Protein AF-A0A814LHW3-F1 (afdb_monomer_lite)

Secondary structure (DSSP, 8-state):
--SSHHHHHHHHHHHTTTTTTHHHHTTTTTTSS-TTTTTTTTS-TTSTTHHHHHHHHHHHHHTT--GGGGG--HHHHHHHHHHHHHHHHHHHHHHHTT-TTHHHHHHHHHHHHHHHHHHHHHHHHHHHHHHHHHH----S-HHHHHT-TTS----

pLDDT: mean 71.05, std 23.04, range [29.27, 96.81]

Sequence (155 aa):
MRSYCLIIVFLTVLYNSCATGAASISENIHRQKRDNFGCDAVVTSCGSRGACCDVHDQCYKEHGCTWTSWFITDSTVANIDQSILTLEASKLLVEKLDLAGAAVIADSLQQAKKIRDQMVACRQCNNDVMSCVVNLNPGPSTCCTAKTCGQPRTN

Foldseek 3Di:
DPPPPVVVVVVVVVVVVPPVPPPPVVPPQQPDLCLQQLNVVQHPLQFLLVQLSVQLSVLCVVLVHGSVLLPQDPVNLVVLVVVLVVLVVVLVVCVVVVHDCNVVSVVVSVVSVSVSVSSVSNVVSNVSSVCCSVPHRNGHHPCVVVVQPSPRPDD

Organism: Adineta ricciae (NCBI:txid249248)

Radius of gyration: 20.51 Å; chains: 1; bounding box: 51×21×59 Å

Structure (mmCIF, N/CA/C/O backbone):
data_AF-A0A814LHW3-F1
#
_entry.id   AF-A0A814LHW3-F1
#
loop_
_atom_site.group_PDB
_atom_site.id
_atom_site.type_symbol
_atom_site.label_atom_id
_atom_site.label_alt_id
_atom_site.label_comp_id
_atom_site.label_asym_id
_atom_site.label_entity_id
_atom_site.label_seq_id
_atom_site.pdbx_PDB_ins_code
_atom_site.Cartn_x
_atom_site.Cartn_y
_atom_site.Cartn_z
_atom_site.occupancy
_atom_site.B_iso_or_equiv
_atom_site.auth_seq_id
_atom_site.auth_comp_id
_atom_site.auth_asym_id
_atom_site.auth_atom_id
_atom_site.pdbx_PDB_model_num
ATOM 1 N N . MET A 1 1 ? -28.935 6.810 33.287 1.00 39.69 1 MET A N 1
ATOM 2 C CA . MET A 1 1 ? -28.880 6.466 31.845 1.00 39.69 1 MET A CA 1
ATOM 3 C C . MET A 1 1 ? -28.611 7.707 30.972 1.00 39.69 1 MET A C 1
ATOM 5 O O . MET A 1 1 ? -29.427 8.042 30.127 1.00 39.69 1 MET A O 1
ATOM 9 N N . ARG A 1 2 ? -27.496 8.434 31.171 1.00 32.41 2 ARG A N 1
ATOM 10 C CA . ARG A 1 2 ? -27.149 9.629 30.356 1.00 32.41 2 ARG A CA 1
ATOM 11 C C . ARG A 1 2 ? -25.694 9.666 29.851 1.00 32.41 2 ARG A C 1
ATOM 13 O O . ARG A 1 2 ? -25.359 10.558 29.087 1.00 32.41 2 ARG A O 1
ATOM 20 N N . SER A 1 3 ? -24.864 8.671 30.182 1.00 33.81 3 SER A N 1
ATOM 21 C CA . SER A 1 3 ? -23.447 8.628 29.763 1.00 33.81 3 SER A CA 1
ATOM 22 C C . SER A 1 3 ? -23.178 7.858 28.462 1.00 33.81 3 SER A C 1
ATOM 24 O O . SER A 1 3 ? -22.069 7.915 27.948 1.00 33.81 3 SER A O 1
ATOM 26 N N . TYR A 1 4 ? -24.175 7.174 27.889 1.00 33.66 4 TYR A N 1
ATOM 27 C CA . TYR A 1 4 ? -23.994 6.352 26.680 1.00 33.66 4 TYR A CA 1
ATOM 28 C C . TYR A 1 4 ? -24.004 7.152 25.365 1.00 33.66 4 TYR A C 1
ATOM 30 O O . TYR A 1 4 ? -23.637 6.620 24.324 1.00 33.66 4 TYR A O 1
ATOM 38 N N . CYS A 1 5 ? -24.385 8.435 25.394 1.00 29.27 5 CYS A N 1
ATOM 39 C CA . CYS A 1 5 ? -24.510 9.247 24.178 1.00 29.27 5 CYS A CA 1
ATOM 40 C C . CYS A 1 5 ? -23.157 9.793 23.674 1.00 29.27 5 CYS A C 1
ATOM 42 O O . CYS A 1 5 ? -22.971 9.980 22.478 1.00 29.27 5 CYS A O 1
ATOM 44 N N . LEU A 1 6 ? -22.177 9.997 24.564 1.00 30.80 6 LEU A N 1
ATOM 45 C CA . LEU A 1 6 ? -20.873 10.579 24.206 1.00 30.80 6 LEU A CA 1
ATOM 46 C C . LEU A 1 6 ? -19.918 9.587 23.519 1.00 30.80 6 LEU A C 1
ATOM 48 O O . LEU A 1 6 ? -19.090 10.003 22.713 1.00 30.80 6 LEU A O 1
ATOM 52 N N . ILE A 1 7 ? -20.055 8.283 23.776 1.00 40.00 7 ILE A N 1
ATOM 53 C CA . ILE A 1 7 ? -19.193 7.247 23.175 1.00 40.00 7 ILE A CA 1
ATOM 54 C C . ILE A 1 7 ? -19.593 6.968 21.716 1.00 40.00 7 ILE A C 1
ATOM 56 O O . ILE A 1 7 ? -18.733 6.724 20.870 1.00 40.00 7 ILE A O 1
ATOM 60 N N . ILE A 1 8 ? -20.885 7.085 21.387 1.00 39.81 8 ILE A N 1
ATOM 61 C CA . ILE A 1 8 ? -21.388 6.878 20.020 1.00 39.81 8 ILE A CA 1
ATOM 62 C C . ILE A 1 8 ? -20.861 7.965 19.071 1.00 39.81 8 ILE A C 1
ATOM 64 O O . ILE A 1 8 ? -20.494 7.653 17.942 1.00 39.81 8 ILE A O 1
ATOM 68 N N . VAL A 1 9 ? -20.723 9.212 19.542 1.00 39.44 9 VAL A N 1
ATOM 69 C CA . VAL A 1 9 ? -20.248 10.335 18.713 1.00 39.44 9 VAL A CA 1
ATOM 70 C C . VAL A 1 9 ? -18.791 10.140 18.263 1.00 39.44 9 VAL A C 1
ATOM 72 O O . VAL A 1 9 ? -18.481 10.392 17.099 1.00 39.44 9 VAL A O 1
ATOM 75 N N . PHE A 1 10 ? -17.911 9.603 19.119 1.00 40.00 10 PHE A N 1
ATOM 76 C CA . PHE A 1 10 ? -16.516 9.312 18.748 1.00 40.00 10 PHE A CA 1
ATOM 77 C C . PHE A 1 10 ? -16.391 8.133 17.765 1.00 40.00 10 PHE A C 1
ATOM 79 O O . PHE A 1 10 ? -15.564 8.175 16.854 1.00 40.00 10 PHE A O 1
ATOM 86 N N . LEU A 1 11 ? -17.249 7.112 17.888 1.00 41.25 11 LEU A N 1
ATOM 87 C CA . LEU A 1 11 ? -17.280 5.975 16.959 1.00 41.25 11 LEU A CA 1
ATOM 88 C C . LEU A 1 11 ? -17.837 6.362 15.579 1.00 41.25 11 LEU A C 1
ATOM 90 O O . LEU A 1 11 ? -17.324 5.891 14.565 1.00 41.25 11 LEU A O 1
ATOM 94 N N . THR A 1 12 ? -18.817 7.270 15.503 1.00 41.09 12 THR A N 1
ATOM 95 C CA . THR A 1 12 ? -19.376 7.725 14.215 1.00 41.09 12 THR A CA 1
ATOM 96 C C . THR A 1 12 ? -18.434 8.610 13.394 1.00 41.09 12 THR A C 1
ATOM 98 O O . THR A 1 12 ? -18.509 8.584 12.166 1.00 41.09 12 THR A O 1
ATOM 101 N N . VAL A 1 13 ? -17.516 9.352 14.029 1.00 39.50 13 VAL A N 1
ATOM 102 C CA . VAL A 1 13 ? -16.506 10.155 13.306 1.00 39.50 13 VAL A CA 1
ATOM 103 C C . VAL A 1 13 ? -15.440 9.255 12.657 1.00 39.50 13 VAL A C 1
ATOM 105 O O . VAL A 1 13 ? -14.979 9.544 11.552 1.00 39.50 13 VAL A O 1
ATOM 108 N N . LEU A 1 14 ? -15.110 8.115 13.277 1.00 38.81 14 LEU A N 1
ATOM 109 C CA . LEU A 1 14 ? -14.176 7.131 12.712 1.00 38.81 14 LEU A CA 1
ATOM 110 C C . LEU A 1 14 ? -14.834 6.220 11.656 1.00 38.81 14 LEU A C 1
ATOM 112 O O . LEU A 1 14 ? -14.204 5.910 10.645 1.00 38.81 14 LEU A O 1
ATOM 116 N N . TYR A 1 15 ? -16.110 5.846 11.824 1.00 36.41 15 TYR A N 1
ATOM 117 C CA . TYR A 1 15 ? -16.822 4.982 10.866 1.00 36.41 15 TYR A CA 1
ATOM 118 C C . TYR A 1 15 ? -17.114 5.663 9.519 1.00 36.41 15 TYR A C 1
ATOM 120 O O . TYR A 1 15 ? -16.988 5.029 8.468 1.00 36.41 15 TYR A O 1
ATOM 128 N N . ASN A 1 16 ? -17.444 6.960 9.519 1.00 31.55 16 ASN A N 1
ATOM 129 C CA . ASN A 1 16 ? -17.750 7.690 8.280 1.00 31.55 16 ASN A CA 1
ATOM 130 C C . ASN A 1 16 ? -16.531 7.949 7.381 1.00 31.55 16 ASN A C 1
ATOM 132 O O . ASN A 1 16 ? -16.702 8.310 6.220 1.00 31.55 16 ASN A O 1
ATOM 136 N N . SER A 1 17 ? -15.314 7.731 7.885 1.00 39.06 17 SER A N 1
ATOM 137 C CA . SER A 1 17 ? -14.082 7.923 7.110 1.00 39.06 17 SER A CA 1
ATOM 138 C C . SER A 1 17 ? -13.554 6.626 6.475 1.00 39.06 17 SER A C 1
ATOM 140 O O . SER A 1 17 ? -12.660 6.686 5.637 1.00 39.06 17 SER A O 1
ATOM 142 N N . CYS A 1 18 ? -14.086 5.453 6.852 1.00 36.00 18 CYS A N 1
ATOM 143 C CA . CYS A 1 18 ? -13.550 4.149 6.432 1.00 36.00 18 CYS A CA 1
ATOM 144 C C . CYS A 1 18 ? -14.462 3.400 5.436 1.00 36.00 18 CYS A C 1
ATOM 146 O O . CYS A 1 18 ? -13.971 2.746 4.517 1.00 36.00 18 CYS A O 1
ATOM 148 N N . ALA A 1 19 ? -15.791 3.524 5.554 1.00 30.78 19 ALA A N 1
ATOM 149 C CA . ALA A 1 19 ? -16.730 2.710 4.768 1.00 30.78 19 ALA A CA 1
ATOM 150 C C . ALA A 1 19 ? -16.972 3.211 3.329 1.00 30.78 19 ALA A C 1
ATOM 152 O O . ALA A 1 19 ? -17.218 2.415 2.425 1.00 30.78 19 ALA A O 1
ATOM 153 N N . THR A 1 20 ? -16.870 4.516 3.079 1.00 30.05 20 THR A N 1
ATOM 154 C CA . THR A 1 20 ? -17.129 5.121 1.757 1.00 30.05 20 THR A CA 1
ATOM 155 C C . THR A 1 20 ? -15.894 5.212 0.859 1.00 30.05 20 THR A C 1
ATOM 157 O O . THR A 1 20 ? -16.029 5.556 -0.313 1.00 30.05 20 THR A O 1
ATOM 160 N N . GLY A 1 21 ? -14.705 4.866 1.367 1.00 32.00 21 GLY A N 1
ATOM 161 C CA . GLY A 1 21 ? -13.462 4.855 0.590 1.00 32.00 21 GLY A CA 1
ATOM 162 C C . GLY A 1 21 ? -13.166 3.525 -0.111 1.00 32.00 21 GLY A C 1
ATOM 163 O O . GLY A 1 21 ? -12.570 3.519 -1.177 1.00 32.00 21 GLY A O 1
ATOM 164 N N . ALA A 1 22 ? -13.584 2.380 0.431 1.00 36.69 22 ALA A N 1
ATOM 165 C CA . ALA A 1 22 ? -13.100 1.090 -0.075 1.00 36.69 22 ALA A CA 1
ATOM 166 C C . ALA A 1 22 ? -13.776 0.621 -1.382 1.00 36.69 22 ALA A C 1
ATOM 168 O O . ALA A 1 22 ? -13.134 -0.037 -2.196 1.00 36.69 22 ALA A O 1
ATOM 169 N N . ALA A 1 23 ? -15.050 0.965 -1.610 1.00 30.72 23 ALA A N 1
ATOM 170 C CA . ALA A 1 23 ? -15.822 0.423 -2.737 1.00 30.72 23 ALA A CA 1
ATOM 171 C C . ALA A 1 23 ? -15.719 1.249 -4.036 1.00 30.72 23 ALA A C 1
ATOM 173 O O . ALA A 1 23 ? -15.881 0.704 -5.121 1.00 30.72 23 ALA A O 1
ATOM 174 N N . SER A 1 24 ? -15.413 2.545 -3.955 1.00 31.86 24 SER A N 1
ATOM 175 C CA . SER A 1 24 ? -15.342 3.457 -5.113 1.00 31.86 24 SER A CA 1
ATOM 176 C C . SER A 1 24 ? -13.911 3.779 -5.564 1.00 31.86 24 SER A C 1
ATOM 178 O O . SER A 1 24 ? -13.715 4.396 -6.613 1.00 31.86 24 SER A O 1
ATOM 180 N N . ILE A 1 25 ? -12.899 3.334 -4.812 1.00 38.59 25 ILE A N 1
ATOM 181 C CA . ILE A 1 25 ? -11.485 3.521 -5.159 1.00 38.59 25 ILE A CA 1
ATOM 182 C C . ILE A 1 25 ? -11.023 2.482 -6.198 1.00 38.59 25 ILE A C 1
ATOM 184 O O . ILE A 1 25 ? -10.273 2.836 -7.103 1.00 38.59 25 ILE A O 1
ATOM 188 N N . SER A 1 26 ? -11.539 1.246 -6.173 1.00 39.69 26 SER A N 1
ATOM 189 C CA . SER A 1 26 ? -11.070 0.162 -7.060 1.00 39.69 26 SER A CA 1
ATOM 190 C C . SER A 1 26 ? -11.275 0.424 -8.560 1.00 39.69 26 SER A C 1
ATOM 192 O O . SER A 1 26 ? -10.474 -0.033 -9.370 1.00 39.69 26 SER A O 1
ATOM 194 N N . GLU A 1 27 ? -12.324 1.149 -8.959 1.00 35.19 27 GLU A N 1
ATOM 195 C CA . GLU A 1 27 ? -12.706 1.254 -10.379 1.00 35.19 27 GLU A CA 1
ATOM 196 C C . GLU A 1 27 ? -12.110 2.489 -11.086 1.00 35.19 27 GLU A C 1
ATOM 198 O O . GLU A 1 27 ? -12.012 2.529 -12.313 1.00 35.19 27 GLU A O 1
ATOM 203 N N . ASN A 1 28 ? -11.614 3.470 -10.320 1.00 38.06 28 ASN A N 1
ATOM 204 C CA . ASN A 1 28 ? -10.931 4.659 -10.849 1.00 38.06 28 ASN A CA 1
ATOM 205 C C . ASN A 1 28 ? -9.395 4.558 -10.846 1.00 38.06 28 ASN A C 1
ATOM 207 O O . ASN A 1 28 ? -8.743 5.388 -11.482 1.00 38.06 28 ASN A O 1
ATOM 211 N N . ILE A 1 29 ? -8.800 3.562 -10.179 1.00 44.31 29 ILE A N 1
ATOM 212 C CA . ILE A 1 29 ? -7.335 3.394 -10.130 1.00 44.31 29 ILE A CA 1
ATOM 213 C C . ILE A 1 29 ? -6.760 2.953 -11.484 1.00 44.31 29 ILE A C 1
ATOM 215 O O . ILE A 1 29 ? -5.680 3.398 -11.850 1.00 44.31 29 ILE A O 1
ATOM 219 N N . HIS A 1 30 ? -7.482 2.147 -12.267 1.00 42.25 30 HIS A N 1
ATOM 220 C CA . HIS A 1 30 ? -6.954 1.588 -13.523 1.00 42.25 30 HIS A CA 1
ATOM 221 C C . HIS A 1 30 ? -7.162 2.466 -14.770 1.00 42.25 30 HIS A C 1
ATOM 223 O O . HIS A 1 30 ? -6.661 2.129 -15.839 1.00 42.25 30 HIS A O 1
ATOM 229 N N . ARG A 1 31 ? -7.913 3.576 -14.673 1.00 40.06 31 ARG A N 1
ATOM 230 C CA . ARG A 1 31 ? -8.189 4.477 -15.818 1.00 40.06 31 ARG A CA 1
ATOM 231 C C . ARG A 1 31 ? -7.496 5.831 -15.745 1.00 40.06 31 ARG A C 1
ATOM 233 O O . ARG A 1 31 ? -7.570 6.601 -16.703 1.00 40.06 31 ARG A O 1
ATOM 240 N N . GLN A 1 32 ? -6.851 6.164 -14.634 1.00 42.28 32 GLN A N 1
ATOM 241 C CA . GLN A 1 32 ? -6.082 7.396 -14.575 1.00 42.28 32 GLN A CA 1
ATOM 242 C C . GLN A 1 32 ? -4.692 7.123 -15.129 1.00 42.28 32 GLN A C 1
ATOM 244 O O . GLN A 1 32 ? -3.978 6.336 -14.530 1.00 42.28 32 GLN A O 1
ATOM 249 N N . LYS A 1 33 ? -4.353 7.816 -16.230 1.00 45.59 33 LYS A N 1
ATOM 250 C CA . LYS A 1 33 ? -3.030 8.006 -16.873 1.00 45.59 33 LYS A CA 1
ATOM 251 C C . LYS A 1 33 ? -1.918 8.474 -15.899 1.00 45.59 33 LYS A C 1
ATOM 253 O O . LYS A 1 33 ? -1.220 9.452 -16.158 1.00 45.59 33 LYS A O 1
ATOM 258 N N . ARG A 1 34 ? -1.841 7.892 -14.710 1.00 45.78 34 ARG A N 1
ATOM 259 C CA . ARG A 1 34 ? -0.978 8.251 -13.573 1.00 45.78 34 ARG A CA 1
ATOM 260 C C . ARG A 1 34 ? -0.270 7.023 -13.002 1.00 45.78 34 ARG A C 1
ATOM 262 O O . ARG A 1 34 ? 0.250 7.072 -11.894 1.00 45.78 34 ARG A O 1
ATOM 269 N N . ASP A 1 35 ? -0.235 5.968 -13.801 1.00 43.75 35 ASP A N 1
ATOM 270 C CA . ASP A 1 35 ? 0.397 4.664 -13.630 1.00 43.75 35 ASP A CA 1
ATOM 271 C C . ASP A 1 35 ? 1.895 4.790 -13.302 1.00 43.75 35 ASP A C 1
ATOM 273 O O . ASP A 1 35 ? 2.478 3.866 -12.762 1.00 43.75 35 ASP A O 1
ATOM 277 N N . ASN A 1 36 ? 2.500 5.954 -13.569 1.00 47.56 36 ASN A N 1
ATOM 278 C CA . ASN A 1 36 ? 3.943 6.158 -13.509 1.00 47.56 36 ASN A CA 1
ATOM 279 C C . ASN A 1 36 ? 4.378 7.251 -12.507 1.00 47.56 36 ASN A C 1
ATOM 281 O O . ASN A 1 36 ? 5.496 7.764 -12.597 1.00 47.56 36 ASN A O 1
ATOM 285 N N . PHE A 1 37 ? 3.516 7.700 -11.584 1.00 47.03 37 PHE A N 1
ATOM 286 C CA . PHE A 1 37 ? 3.898 8.776 -10.656 1.00 47.03 37 PHE A CA 1
ATOM 287 C C . PHE A 1 37 ? 5.017 8.314 -9.707 1.00 47.03 37 PHE A C 1
ATOM 289 O O . PHE A 1 37 ? 4.876 7.318 -9.007 1.00 47.03 37 PHE A O 1
ATOM 296 N N . GLY A 1 38 ? 6.136 9.043 -9.713 1.00 51.94 38 GLY A N 1
ATOM 297 C CA . GLY A 1 38 ? 7.390 8.651 -9.064 1.00 51.94 38 GLY A CA 1
ATOM 298 C C . GLY A 1 38 ? 8.439 8.197 -10.077 1.00 51.94 38 GLY A C 1
ATOM 299 O O . GLY A 1 38 ? 9.523 8.768 -10.127 1.00 51.94 38 GLY A O 1
ATOM 300 N N . CYS A 1 39 ? 8.088 7.264 -10.963 1.00 56.59 39 CYS A N 1
ATOM 301 C CA . CYS A 1 39 ? 8.997 6.780 -11.998 1.00 56.59 39 CYS A CA 1
ATOM 302 C C . CYS A 1 39 ? 9.098 7.723 -13.207 1.00 56.59 39 CYS A C 1
ATOM 304 O O . CYS A 1 39 ? 10.194 8.175 -13.501 1.00 56.59 39 CYS A O 1
ATOM 306 N N . ASP A 1 40 ? 7.995 8.160 -13.823 1.00 48.16 40 ASP A N 1
ATOM 307 C CA . ASP A 1 40 ? 8.025 9.089 -14.973 1.00 48.16 40 ASP A CA 1
ATOM 308 C C . ASP A 1 40 ? 8.566 10.485 -14.625 1.00 48.16 40 ASP A C 1
ATOM 310 O O . ASP A 1 40 ? 9.057 11.203 -15.496 1.00 48.16 40 ASP A O 1
ATOM 314 N N . ALA A 1 41 ? 8.475 10.890 -13.354 1.00 51.09 41 ALA A N 1
ATOM 315 C CA . ALA A 1 41 ? 8.998 12.176 -12.894 1.00 51.09 41 ALA A CA 1
ATOM 316 C C . ALA A 1 41 ? 10.529 12.172 -12.725 1.00 51.09 41 ALA A C 1
ATOM 318 O O . ALA A 1 41 ? 11.146 13.235 -12.731 1.00 51.09 41 ALA A O 1
ATOM 319 N N . VAL A 1 42 ? 11.136 10.993 -12.548 1.00 51.62 42 VAL A N 1
ATOM 320 C CA . VAL A 1 42 ? 12.550 10.845 -12.164 1.00 51.62 42 VAL A CA 1
ATOM 321 C C . VAL A 1 42 ? 13.351 10.105 -13.239 1.00 51.62 42 VAL A C 1
ATOM 323 O O . VAL A 1 42 ? 14.552 10.332 -13.387 1.00 51.62 42 VAL A O 1
ATOM 326 N N . VAL A 1 43 ? 12.703 9.238 -14.017 1.00 53.19 43 VAL A N 1
ATOM 327 C CA . VAL A 1 43 ? 13.317 8.414 -15.055 1.00 53.19 43 VAL A CA 1
ATOM 328 C C . VAL A 1 43 ? 12.390 8.288 -16.260 1.00 53.19 43 VAL A C 1
ATOM 330 O O . VAL A 1 43 ? 11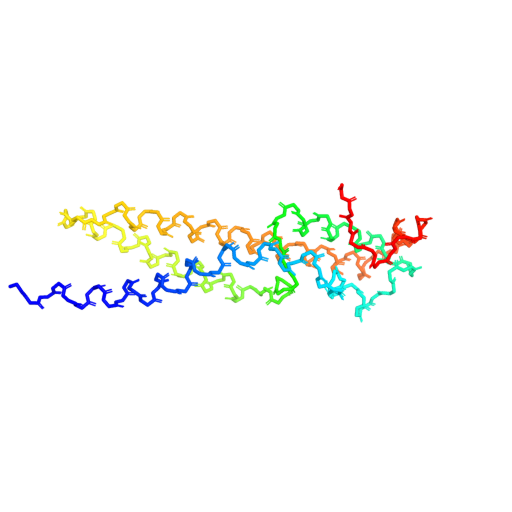.192 8.059 -16.151 1.00 53.19 43 VAL A O 1
ATOM 333 N N . THR A 1 44 ? 12.944 8.413 -17.461 1.00 60.19 44 THR A N 1
ATOM 334 C CA . THR A 1 44 ? 12.193 8.050 -18.663 1.00 60.19 44 THR A CA 1
ATOM 335 C C . THR A 1 44 ? 11.949 6.543 -18.622 1.00 60.19 44 THR A C 1
ATOM 337 O O . THR A 1 44 ? 12.914 5.788 -18.505 1.00 60.19 44 THR A O 1
ATOM 340 N N . SER A 1 45 ? 10.698 6.095 -18.761 1.00 57.44 45 SER A N 1
ATOM 341 C CA . SER A 1 45 ? 10.344 4.666 -18.780 1.00 57.44 45 SER A CA 1
ATOM 342 C C . SER A 1 45 ? 11.171 3.853 -19.803 1.00 57.44 45 SER A C 1
ATOM 344 O O . SER A 1 45 ? 11.518 2.709 -19.542 1.00 57.44 45 SER A O 1
ATOM 346 N N . CYS A 1 46 ? 11.604 4.464 -20.919 1.00 61.50 46 CYS A N 1
ATOM 347 C CA . CYS A 1 46 ? 12.522 3.854 -21.907 1.00 61.50 46 CYS A CA 1
ATOM 348 C C . CYS A 1 46 ? 13.988 4.253 -21.794 1.00 61.50 46 CYS A C 1
ATOM 350 O O . CYS A 1 46 ? 14.800 3.898 -22.647 1.00 61.50 46 CYS A O 1
ATOM 352 N N . GLY A 1 47 ? 14.331 4.988 -20.746 1.00 61.94 47 GLY A N 1
ATOM 353 C CA . GLY A 1 47 ? 15.704 5.251 -20.364 1.00 61.94 47 GLY A CA 1
ATOM 354 C C . GLY A 1 47 ? 16.292 4.063 -19.617 1.00 61.94 47 GLY A C 1
ATOM 355 O O . GLY A 1 47 ? 15.630 3.077 -19.326 1.00 61.94 47 GLY A O 1
ATOM 356 N N . SER A 1 48 ? 17.553 4.175 -19.236 1.00 61.78 48 SER A N 1
ATOM 357 C CA . SER A 1 48 ? 18.335 3.074 -18.673 1.00 61.78 48 SER A CA 1
ATOM 358 C C . SER A 1 48 ? 17.878 2.600 -17.270 1.00 61.78 48 SER A C 1
ATOM 360 O O . SER A 1 48 ? 18.490 1.735 -16.655 1.00 61.78 48 SER A O 1
ATOM 362 N N . ARG A 1 49 ? 16.802 3.173 -16.728 1.00 68.25 49 ARG A N 1
ATOM 363 C CA . ARG A 1 49 ? 16.269 2.872 -15.391 1.00 68.25 49 ARG A CA 1
ATOM 364 C C . ARG A 1 49 ? 14.815 2.404 -15.412 1.00 68.25 49 ARG A C 1
ATOM 366 O O . ARG A 1 49 ? 14.224 2.216 -14.354 1.00 68.25 49 ARG A O 1
ATOM 373 N N . GLY A 1 50 ? 14.249 2.194 -16.598 1.00 72.19 50 GLY A N 1
ATOM 374 C CA . GLY A 1 50 ? 12.857 1.786 -16.753 1.00 72.19 50 GLY A CA 1
ATOM 375 C C . GLY A 1 50 ? 12.531 0.441 -16.106 1.00 72.19 50 GLY A C 1
ATOM 376 O O . GLY A 1 50 ? 11.445 0.280 -15.561 1.00 72.19 50 GLY A O 1
ATOM 377 N N . ALA A 1 51 ? 13.471 -0.507 -16.082 1.00 78.88 51 ALA A N 1
ATOM 378 C CA . ALA A 1 51 ? 13.231 -1.807 -15.453 1.00 78.88 51 ALA A CA 1
ATOM 379 C C . ALA A 1 51 ? 13.011 -1.717 -13.924 1.00 78.88 51 ALA A C 1
ATOM 381 O O . ALA A 1 51 ? 12.331 -2.572 -13.363 1.00 78.88 51 ALA A O 1
ATOM 382 N N . CYS A 1 52 ? 13.503 -0.668 -13.244 1.00 83.19 52 CYS A N 1
ATOM 383 C CA . CYS A 1 52 ? 13.155 -0.419 -11.836 1.00 83.19 52 CYS A CA 1
ATOM 384 C C . CYS A 1 52 ? 11.652 -0.147 -11.672 1.00 83.19 52 CYS A C 1
ATOM 386 O O . CYS A 1 52 ? 11.028 -0.606 -10.717 1.00 83.19 52 CYS A O 1
ATOM 388 N N . CYS A 1 53 ? 11.074 0.592 -12.618 1.00 80.44 53 CYS A N 1
ATOM 389 C CA . CYS A 1 53 ? 9.661 0.949 -12.619 1.00 80.44 53 CYS A CA 1
ATOM 390 C C . CYS A 1 53 ? 8.779 -0.271 -12.872 1.00 80.44 53 CYS A C 1
ATOM 392 O O . CYS A 1 53 ? 7.714 -0.396 -12.282 1.00 80.44 53 CYS A O 1
ATOM 394 N N . ASP A 1 54 ? 9.259 -1.238 -13.660 1.00 78.19 54 ASP A N 1
ATOM 395 C CA . ASP A 1 54 ? 8.496 -2.459 -13.896 1.00 78.19 54 ASP A CA 1
ATOM 396 C C . ASP A 1 54 ? 8.236 -3.257 -12.618 1.00 78.19 54 ASP A C 1
ATOM 398 O O . ASP A 1 54 ? 7.117 -3.741 -12.405 1.00 78.19 54 ASP A O 1
ATOM 402 N N . VAL A 1 55 ? 9.275 -3.361 -11.786 1.00 83.88 55 VAL A N 1
ATOM 403 C CA . VAL A 1 55 ? 9.233 -4.003 -10.468 1.00 83.88 55 VAL A CA 1
ATOM 404 C C . VAL A 1 55 ? 8.346 -3.205 -9.512 1.00 83.88 55 VAL A C 1
ATOM 406 O O . VAL A 1 55 ? 7.557 -3.797 -8.778 1.00 83.88 55 VAL A O 1
ATOM 409 N N . HIS A 1 56 ? 8.428 -1.872 -9.547 1.00 86.88 56 HIS A N 1
ATOM 410 C CA . HIS A 1 56 ? 7.596 -0.992 -8.724 1.00 86.88 56 HIS A CA 1
ATOM 411 C C . HIS A 1 56 ? 6.105 -1.166 -9.005 1.00 86.88 56 HIS A C 1
ATOM 413 O O . HIS A 1 56 ? 5.335 -1.416 -8.079 1.00 86.88 56 HIS A O 1
ATOM 419 N N . ASP A 1 57 ? 5.714 -1.127 -10.276 1.00 82.62 57 ASP A N 1
ATOM 420 C CA . ASP A 1 57 ? 4.325 -1.291 -10.705 1.00 82.62 57 ASP A CA 1
ATOM 421 C C . ASP A 1 57 ? 3.770 -2.666 -10.314 1.00 82.62 57 ASP A C 1
ATOM 423 O O . ASP A 1 57 ? 2.618 -2.795 -9.893 1.00 82.62 57 ASP A O 1
ATOM 427 N N . GLN A 1 58 ? 4.595 -3.711 -10.449 1.00 83.25 58 GLN A N 1
ATOM 428 C CA . GLN A 1 58 ? 4.230 -5.062 -10.034 1.00 83.25 58 GLN A CA 1
ATOM 429 C 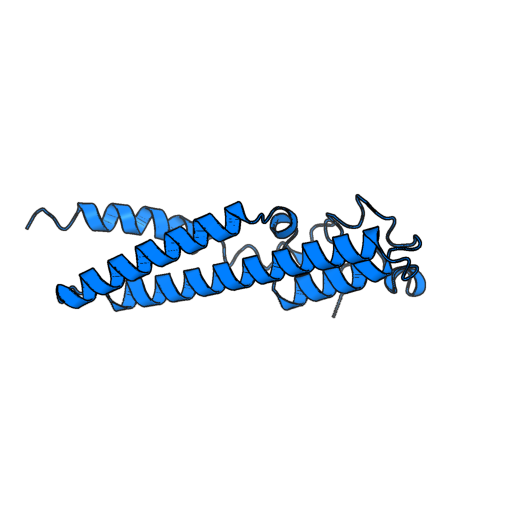C . GLN A 1 58 ? 4.003 -5.118 -8.515 1.00 83.25 58 GLN A C 1
ATOM 431 O O . GLN A 1 58 ? 2.968 -5.618 -8.077 1.00 83.25 58 GLN A O 1
ATOM 436 N N . CYS A 1 59 ? 4.905 -4.527 -7.727 1.00 89.31 59 CYS A N 1
ATOM 437 C CA . CYS A 1 59 ? 4.776 -4.416 -6.271 1.00 89.31 59 CYS A CA 1
ATOM 438 C C . CYS A 1 59 ? 3.506 -3.641 -5.871 1.00 89.31 59 CYS A C 1
ATOM 440 O O . CYS A 1 59 ? 2.746 -4.062 -4.998 1.00 89.31 59 CYS A O 1
ATOM 442 N N . TYR A 1 60 ? 3.207 -2.540 -6.568 1.00 88.94 60 TYR A N 1
ATOM 443 C CA . TYR A 1 60 ? 1.986 -1.762 -6.356 1.00 88.94 60 TYR A CA 1
ATOM 444 C C . TYR A 1 60 ? 0.725 -2.582 -6.621 1.00 88.94 60 TYR A C 1
ATOM 446 O O . TYR A 1 60 ? -0.216 -2.540 -5.827 1.00 88.94 60 TYR A O 1
ATOM 454 N N . LYS A 1 61 ? 0.711 -3.358 -7.706 1.00 85.62 61 LYS A N 1
ATOM 455 C CA . LYS A 1 61 ? -0.405 -4.243 -8.047 1.00 85.62 61 LYS A CA 1
ATOM 456 C C . LYS A 1 61 ? -0.616 -5.330 -6.993 1.00 85.62 61 LYS A C 1
ATOM 458 O O . LYS A 1 61 ? -1.753 -5.560 -6.591 1.00 85.62 61 LYS A O 1
ATOM 463 N N . GLU A 1 62 ? 0.455 -5.971 -6.531 1.00 90.38 62 GLU A N 1
ATOM 464 C CA . GLU A 1 62 ? 0.401 -7.045 -5.528 1.00 90.38 62 GLU A CA 1
ATOM 465 C C . GLU A 1 62 ? -0.159 -6.574 -4.182 1.00 90.38 62 GLU A C 1
ATOM 467 O O . GLU A 1 62 ? -0.895 -7.308 -3.522 1.00 90.38 62 GLU A O 1
ATOM 472 N N . HIS A 1 63 ? 0.126 -5.329 -3.799 1.00 91.62 63 HIS A N 1
ATOM 473 C CA . HIS A 1 63 ? -0.312 -4.756 -2.526 1.00 91.62 63 HIS A CA 1
ATOM 474 C C . HIS A 1 63 ? -1.521 -3.818 -2.644 1.00 91.62 63 HIS A C 1
ATOM 476 O O . HIS A 1 63 ? -1.907 -3.181 -1.665 1.00 91.62 63 HIS A O 1
ATOM 482 N N . GLY A 1 64 ? -2.147 -3.718 -3.822 1.00 89.25 64 GLY A N 1
ATOM 483 C CA . GLY A 1 64 ? -3.282 -2.817 -4.044 1.00 89.25 64 GLY A CA 1
ATOM 484 C C . GLY A 1 64 ? -2.941 -1.348 -3.766 1.00 89.25 64 GLY A C 1
ATOM 485 O O . GLY A 1 64 ? -3.782 -0.593 -3.276 1.00 89.25 64 GLY A O 1
ATOM 486 N N . CYS A 1 65 ? -1.693 -0.953 -4.002 1.00 87.19 65 CYS A N 1
ATOM 487 C CA . CYS A 1 65 ? -1.239 0.420 -3.861 1.00 87.19 65 CYS A CA 1
ATOM 488 C C . CYS A 1 65 ? -1.839 1.293 -4.960 1.00 87.19 65 CYS A C 1
ATOM 490 O O . CYS A 1 65 ? -2.185 0.837 -6.049 1.00 87.19 65 CYS A O 1
ATOM 492 N N . THR A 1 66 ? -1.942 2.583 -4.674 1.00 85.94 66 THR A N 1
ATOM 493 C CA . THR A 1 66 ? -2.427 3.575 -5.634 1.00 85.94 66 THR A CA 1
ATOM 494 C C . THR A 1 66 ? -1.396 4.684 -5.766 1.00 85.94 66 THR A C 1
ATOM 496 O O . THR A 1 66 ? -0.446 4.749 -4.992 1.00 85.94 66 THR A O 1
ATOM 499 N N . TRP A 1 67 ? -1.592 5.615 -6.694 1.00 78.25 67 TRP A N 1
ATOM 500 C CA . TRP A 1 67 ? -0.691 6.761 -6.841 1.00 78.25 67 TRP A CA 1
ATOM 501 C C . TRP A 1 67 ? -0.521 7.579 -5.541 1.00 78.25 67 TRP A C 1
ATOM 503 O O . TRP A 1 67 ? 0.545 8.146 -5.313 1.00 78.25 67 TRP A O 1
ATOM 513 N N . THR A 1 68 ? -1.529 7.632 -4.656 1.00 84.50 68 THR A N 1
ATOM 514 C CA . THR A 1 68 ? -1.405 8.339 -3.365 1.00 84.50 68 THR A CA 1
ATOM 515 C C . THR A 1 68 ? -0.468 7.621 -2.399 1.00 84.50 68 THR A C 1
ATOM 517 O O . THR A 1 68 ? 0.093 8.255 -1.504 1.00 84.50 68 THR A O 1
ATOM 520 N N . SER A 1 69 ? -0.248 6.318 -2.599 1.00 89.38 69 SER A N 1
ATOM 521 C CA . SER A 1 69 ? 0.663 5.507 -1.798 1.00 89.38 69 SER A CA 1
ATOM 522 C C . SER A 1 69 ? 2.127 5.939 -1.947 1.00 89.38 69 SER A C 1
ATOM 524 O O . SER A 1 69 ? 2.940 5.625 -1.080 1.00 89.38 69 SER A O 1
ATOM 526 N N . TRP A 1 70 ? 2.465 6.716 -2.984 1.00 87.06 70 TRP A N 1
ATOM 527 C CA . TRP A 1 70 ? 3.793 7.315 -3.152 1.00 87.06 70 TRP A CA 1
ATOM 528 C C . TRP A 1 70 ? 4.169 8.256 -1.997 1.00 87.06 70 TRP A C 1
ATOM 530 O O . TRP A 1 70 ? 5.334 8.375 -1.628 1.00 87.06 70 TRP A O 1
ATOM 540 N N . PHE A 1 71 ? 3.173 8.903 -1.386 1.00 87.62 71 PHE A N 1
ATOM 541 C CA . PHE A 1 71 ? 3.369 9.897 -0.326 1.00 87.62 71 PHE A CA 1
ATOM 542 C C . PHE A 1 71 ? 3.325 9.304 1.087 1.00 87.62 71 PHE A C 1
ATOM 544 O O . PHE A 1 71 ? 3.281 10.047 2.069 1.00 87.62 71 PHE A O 1
ATOM 551 N N . ILE A 1 72 ? 3.314 7.976 1.218 1.00 90.25 72 ILE A N 1
ATOM 552 C CA . ILE A 1 72 ? 3.363 7.322 2.526 1.00 90.25 72 ILE A CA 1
ATOM 553 C C . ILE A 1 72 ? 4.753 7.529 3.127 1.00 90.25 72 ILE A C 1
ATOM 555 O O . ILE A 1 72 ? 5.764 7.128 2.554 1.00 90.25 72 ILE A O 1
ATOM 559 N N . THR A 1 73 ? 4.790 8.128 4.315 1.00 92.25 73 THR A N 1
ATOM 560 C CA . THR A 1 73 ? 6.018 8.375 5.081 1.00 92.25 73 THR A CA 1
ATOM 561 C C . THR A 1 73 ? 6.069 7.508 6.336 1.00 92.25 73 THR A C 1
ATOM 563 O O . THR A 1 73 ? 5.058 6.928 6.741 1.00 92.25 73 THR A O 1
ATOM 566 N N . ASP A 1 74 ? 7.226 7.471 7.001 1.00 91.88 74 ASP A N 1
ATOM 567 C CA . ASP A 1 74 ? 7.349 6.851 8.328 1.00 91.88 74 ASP A CA 1
ATOM 568 C C . ASP A 1 74 ? 6.390 7.472 9.342 1.00 91.88 74 ASP A C 1
ATOM 570 O O . ASP A 1 74 ? 5.732 6.754 10.090 1.00 91.88 74 ASP A O 1
ATOM 574 N N . SER A 1 75 ? 6.224 8.795 9.306 1.00 95.12 75 SER A N 1
ATOM 575 C CA . SER A 1 75 ? 5.265 9.498 10.158 1.00 95.12 75 SER A CA 1
ATOM 576 C C . SER A 1 75 ? 3.827 9.059 9.883 1.00 95.12 75 SER A C 1
ATOM 578 O O . SER A 1 75 ? 3.031 8.929 10.809 1.00 95.12 75 SER A O 1
ATOM 580 N N . THR A 1 76 ? 3.481 8.790 8.619 1.00 93.00 76 THR A N 1
ATOM 581 C CA . THR A 1 76 ? 2.153 8.282 8.252 1.00 93.00 76 THR A CA 1
ATOM 582 C C . THR A 1 76 ? 1.893 6.915 8.888 1.00 93.00 76 THR A C 1
ATOM 584 O O . THR A 1 76 ? 0.832 6.715 9.474 1.00 93.00 76 THR A O 1
ATOM 587 N N . VAL A 1 77 ? 2.861 5.996 8.812 1.00 93.00 77 VAL A N 1
ATOM 588 C CA . VAL A 1 77 ? 2.752 4.659 9.420 1.00 93.00 77 VAL A CA 1
ATOM 589 C C . VAL A 1 77 ? 2.725 4.756 10.949 1.00 93.00 77 VAL A C 1
ATOM 591 O O . VAL A 1 77 ? 1.855 4.159 11.577 1.00 93.00 77 VAL A O 1
ATOM 594 N N . ALA A 1 78 ? 3.593 5.575 11.548 1.00 94.06 78 ALA A N 1
ATOM 595 C CA . ALA A 1 78 ? 3.661 5.766 12.996 1.00 94.06 78 ALA A CA 1
ATOM 596 C C . ALA A 1 78 ? 2.347 6.311 13.588 1.00 94.06 78 ALA A C 1
ATOM 598 O O . ALA A 1 78 ? 1.915 5.875 14.654 1.00 94.06 78 ALA A O 1
ATOM 599 N N . ASN A 1 79 ? 1.664 7.219 12.883 1.00 91.81 79 ASN A N 1
ATOM 600 C CA . ASN A 1 79 ? 0.356 7.729 13.306 1.00 91.81 79 ASN A CA 1
ATOM 601 C C . ASN A 1 79 ? -0.723 6.629 13.332 1.00 91.81 79 ASN A C 1
ATOM 603 O O . ASN A 1 79 ? -1.610 6.636 14.192 1.00 91.81 79 ASN A O 1
ATOM 607 N N . ILE A 1 80 ? -0.650 5.670 12.406 1.00 90.56 80 ILE A N 1
ATOM 608 C CA . ILE A 1 80 ? -1.564 4.522 12.375 1.00 90.56 80 ILE A CA 1
ATOM 609 C C . ILE A 1 80 ? -1.212 3.536 13.484 1.00 90.56 80 ILE A C 1
ATOM 611 O O . ILE A 1 80 ? -2.118 3.090 14.185 1.00 90.56 80 ILE A O 1
ATOM 615 N N . ASP A 1 81 ? 0.074 3.260 13.704 1.00 95.38 81 ASP A N 1
ATOM 616 C CA . ASP A 1 81 ? 0.534 2.417 14.812 1.00 95.38 81 ASP A CA 1
ATOM 617 C C . ASP A 1 81 ? 0.046 2.982 16.162 1.00 95.38 81 ASP A C 1
ATOM 619 O O . ASP A 1 81 ? -0.511 2.251 16.983 1.00 95.38 81 ASP A O 1
ATOM 623 N N . GLN A 1 82 ? 0.120 4.304 16.355 1.00 94.81 82 GLN A N 1
ATOM 624 C CA . GLN A 1 82 ? -0.423 4.962 17.546 1.00 94.81 82 GLN A CA 1
ATOM 625 C C . GLN A 1 82 ? -1.947 4.792 17.677 1.00 94.81 82 GLN A C 1
ATOM 627 O O . GLN A 1 82 ? -2.457 4.584 18.780 1.00 94.81 82 GLN A O 1
ATOM 632 N N . SER A 1 83 ? -2.681 4.839 16.562 1.00 92.62 83 SER A N 1
ATOM 633 C CA . SER A 1 83 ? -4.136 4.628 16.544 1.00 92.62 83 SER A CA 1
ATOM 634 C C . SER A 1 83 ? -4.511 3.176 16.861 1.00 92.62 83 SER A C 1
ATOM 636 O O . SER A 1 83 ? -5.476 2.929 17.587 1.00 92.62 83 SER A O 1
ATOM 638 N N . ILE A 1 84 ? -3.729 2.210 16.370 1.00 95.62 84 ILE A N 1
ATOM 639 C CA . ILE A 1 84 ? -3.879 0.783 16.681 1.00 95.62 84 ILE A CA 1
ATOM 640 C C . ILE A 1 84 ? -3.689 0.550 18.181 1.00 95.62 84 ILE A C 1
ATOM 642 O O . ILE A 1 84 ? -4.543 -0.087 18.793 1.00 95.62 84 ILE A O 1
ATOM 646 N N . LEU A 1 85 ? -2.655 1.132 18.798 1.00 96.50 85 LEU A N 1
ATOM 647 C CA . LEU A 1 85 ? -2.440 1.036 20.248 1.00 96.50 85 LEU A CA 1
ATOM 648 C C . LEU A 1 85 ? -3.636 1.580 21.047 1.00 96.50 85 LEU A C 1
ATOM 650 O O . LEU A 1 85 ? -4.063 0.978 22.035 1.00 96.50 85 LEU A O 1
ATOM 654 N N . THR A 1 86 ? -4.227 2.697 20.610 1.00 93.38 86 THR A N 1
ATOM 655 C CA . THR A 1 86 ? -5.437 3.253 21.238 1.00 93.38 86 THR A CA 1
ATOM 656 C C . THR A 1 86 ? -6.656 2.336 21.079 1.00 93.38 86 THR A C 1
ATOM 658 O O . THR A 1 86 ? -7.432 2.174 22.028 1.00 93.38 86 THR A O 1
ATOM 661 N N . LEU A 1 87 ? -6.831 1.701 19.916 1.00 91.00 87 LEU A N 1
ATOM 662 C CA . LEU A 1 87 ? -7.902 0.724 19.687 1.00 91.00 87 LEU A CA 1
ATOM 663 C C . LEU A 1 87 ? -7.714 -0.543 20.530 1.00 91.00 87 LEU A C 1
ATOM 665 O O . LEU A 1 87 ? -8.686 -1.045 21.091 1.00 91.00 87 LEU A O 1
ATOM 669 N N . GLU A 1 88 ? -6.482 -1.028 20.680 1.00 95.69 88 GLU A N 1
ATOM 670 C CA . GLU A 1 88 ? -6.160 -2.178 21.533 1.00 95.69 88 GLU A CA 1
ATOM 671 C C . GLU A 1 88 ? -6.476 -1.896 23.005 1.00 95.69 88 GLU A C 1
ATOM 673 O O . GLU A 1 88 ? -7.137 -2.704 23.663 1.00 95.69 88 GLU A O 1
ATOM 678 N N . ALA A 1 89 ? -6.099 -0.717 23.508 1.00 94.31 89 ALA A N 1
ATOM 679 C CA . ALA A 1 89 ? -6.450 -0.290 24.861 1.00 94.31 89 ALA A CA 1
ATOM 680 C C . ALA A 1 89 ? -7.975 -0.176 25.054 1.00 94.31 89 ALA A C 1
ATOM 682 O O . ALA A 1 89 ? -8.513 -0.609 26.077 1.00 94.31 89 ALA A O 1
ATOM 683 N N . SER A 1 90 ? -8.685 0.360 24.055 1.00 91.50 90 SER A N 1
ATOM 684 C CA . SER A 1 90 ? -10.148 0.497 24.081 1.00 91.50 90 SER A CA 1
ATOM 685 C C . SER A 1 90 ? -10.852 -0.861 24.077 1.00 91.50 90 SER A C 1
ATOM 687 O O . SER A 1 90 ? -11.810 -1.059 24.824 1.00 91.50 90 SER A O 1
ATOM 689 N N . LYS A 1 91 ? -10.349 -1.819 23.288 1.00 93.75 91 LYS A N 1
ATOM 690 C CA . LYS A 1 91 ? -10.852 -3.197 23.250 1.00 93.75 91 LYS A CA 1
ATOM 691 C C . LYS A 1 91 ? -10.773 -3.846 24.632 1.00 93.75 91 LYS A C 1
ATOM 693 O O . LYS A 1 91 ? -11.780 -4.351 25.120 1.00 93.75 91 LYS A O 1
ATOM 698 N N . LEU A 1 92 ? -9.612 -3.755 25.285 1.00 94.38 92 LEU A N 1
ATOM 699 C CA . LEU A 1 92 ? -9.399 -4.315 26.622 1.00 94.38 92 LEU A CA 1
ATOM 700 C C . LEU A 1 92 ? -10.357 -3.714 27.661 1.00 94.38 92 LEU A C 1
ATOM 702 O O . LEU A 1 92 ? -10.837 -4.421 28.546 1.00 94.38 92 LEU A O 1
ATOM 706 N N . LEU A 1 93 ? -10.639 -2.411 27.575 1.00 93.31 93 LEU A N 1
ATOM 707 C CA . LEU A 1 93 ? -11.579 -1.750 28.479 1.00 93.31 93 LEU A CA 1
ATOM 708 C C . LEU A 1 93 ? -13.016 -2.248 28.272 1.00 93.31 93 LEU A C 1
ATOM 710 O O . LEU A 1 93 ? -13.708 -2.523 29.248 1.00 93.31 93 LEU A O 1
ATOM 714 N N . VAL A 1 94 ? -13.456 -2.384 27.019 1.00 92.12 94 VAL A N 1
ATOM 715 C CA . VAL A 1 94 ? -14.804 -2.869 26.682 1.00 92.12 94 VAL A CA 1
ATOM 716 C C . VAL A 1 94 ? -15.003 -4.323 27.107 1.00 92.12 94 VAL A C 1
ATOM 718 O O . VAL A 1 94 ? -16.056 -4.642 27.653 1.00 92.12 94 VAL A O 1
ATOM 721 N N . GLU A 1 95 ? -13.984 -5.170 26.946 1.00 92.81 95 GLU A N 1
ATOM 722 C CA . GLU A 1 95 ? -13.994 -6.552 27.446 1.00 92.81 95 GLU A CA 1
ATOM 723 C C . GLU A 1 95 ? -14.070 -6.605 28.979 1.00 92.81 95 GLU A C 1
ATOM 725 O O . GLU A 1 95 ? -14.867 -7.355 29.534 1.00 92.81 95 GLU A O 1
ATOM 730 N N . LYS A 1 96 ? -13.293 -5.772 29.687 1.00 93.19 96 LYS A N 1
ATOM 731 C CA . LYS A 1 96 ? -13.302 -5.730 31.162 1.00 93.19 96 LYS A CA 1
ATOM 732 C C . LYS A 1 96 ? -14.610 -5.225 31.761 1.00 93.19 96 LYS A C 1
ATOM 734 O O . LYS A 1 96 ? -14.926 -5.572 32.895 1.00 93.19 96 LYS A O 1
ATOM 739 N N . LEU A 1 97 ? -15.325 -4.368 31.039 1.00 92.69 97 LEU A N 1
ATOM 740 C CA . LEU A 1 97 ? -16.591 -3.789 31.483 1.00 92.69 97 LEU A CA 1
ATOM 741 C C . LEU A 1 97 ? -17.814 -4.598 31.024 1.00 92.69 97 LEU A C 1
ATOM 743 O O . LEU A 1 97 ? -18.932 -4.153 31.275 1.00 92.69 97 LEU A O 1
ATOM 747 N N . ASP A 1 98 ? -17.605 -5.743 30.359 1.00 90.38 98 ASP A N 1
ATOM 748 C CA . ASP A 1 98 ? -18.659 -6.601 29.795 1.00 90.38 98 ASP A CA 1
ATOM 749 C C . ASP A 1 98 ? -19.682 -5.806 28.964 1.00 90.38 98 ASP A C 1
ATOM 751 O O . ASP A 1 98 ? -20.900 -5.977 29.033 1.00 90.38 98 ASP A O 1
ATOM 755 N N . LEU A 1 99 ? -19.172 -4.831 28.207 1.00 87.31 99 LEU A N 1
ATOM 756 C CA . LEU A 1 99 ? -20.003 -3.976 27.377 1.00 87.31 99 LEU A CA 1
ATOM 757 C C . LEU A 1 99 ? -20.274 -4.675 26.044 1.00 87.31 99 LEU A C 1
ATOM 759 O O . LEU A 1 99 ? -19.360 -5.153 25.365 1.00 87.31 99 LEU A O 1
ATOM 763 N N . ALA A 1 100 ? -21.534 -4.646 25.609 1.00 82.31 100 ALA A N 1
ATOM 764 C CA . ALA A 1 100 ? -21.891 -5.007 24.244 1.00 82.31 100 ALA A CA 1
ATOM 765 C C . ALA A 1 100 ? -21.154 -4.067 23.270 1.00 82.31 100 ALA A C 1
ATOM 767 O O . ALA A 1 100 ? -21.430 -2.869 23.220 1.00 82.31 100 ALA A O 1
ATOM 768 N N . GLY A 1 101 ? -20.171 -4.593 22.534 1.00 78.69 101 GLY A N 1
ATOM 769 C CA . GLY A 1 101 ? -19.345 -3.790 21.622 1.00 78.69 101 GLY A CA 1
ATOM 770 C C . GLY A 1 101 ? -17.929 -4.310 21.374 1.00 78.69 101 GLY A C 1
ATOM 771 O O . GLY A 1 101 ? -17.277 -3.834 20.446 1.00 78.69 101 GLY A O 1
ATOM 772 N N . ALA A 1 102 ? -17.456 -5.304 22.137 1.00 84.19 102 ALA A N 1
ATOM 773 C CA . ALA A 1 102 ? -16.109 -5.863 21.963 1.00 84.19 102 ALA A CA 1
ATOM 774 C C . ALA A 1 102 ? -15.857 -6.381 20.532 1.00 84.19 102 ALA A C 1
ATOM 776 O O . ALA A 1 102 ? -14.793 -6.134 19.966 1.00 84.19 102 ALA A O 1
ATOM 777 N N . ALA A 1 103 ? -16.860 -7.022 19.917 1.00 88.06 103 ALA A N 1
ATOM 778 C CA . ALA A 1 103 ? -16.781 -7.523 18.542 1.00 88.06 103 ALA A CA 1
ATOM 779 C C . ALA A 1 103 ? -16.587 -6.395 17.509 1.00 88.06 103 ALA A C 1
ATOM 781 O O . ALA A 1 103 ? -15.709 -6.484 16.659 1.00 88.06 103 ALA A O 1
ATOM 782 N N . VAL A 1 104 ? -17.323 -5.285 17.640 1.00 89.69 104 VAL A N 1
ATOM 783 C CA . VAL A 1 104 ? -17.213 -4.134 16.722 1.00 89.69 104 VAL A CA 1
ATOM 784 C C . VAL A 1 104 ? -15.822 -3.495 16.796 1.00 89.69 104 VAL A C 1
ATOM 786 O O . VAL A 1 104 ? -15.256 -3.097 15.774 1.00 89.69 104 VAL A O 1
ATOM 789 N N . ILE A 1 105 ? -15.248 -3.409 18.001 1.00 88.44 105 ILE A N 1
ATOM 790 C CA . ILE A 1 105 ? -13.883 -2.900 18.186 1.00 88.44 105 ILE A CA 1
ATOM 791 C C . ILE A 1 105 ? -12.859 -3.885 17.615 1.00 88.44 105 ILE A C 1
ATOM 793 O O . ILE A 1 105 ? -11.895 -3.449 16.991 1.00 88.44 105 ILE A O 1
ATOM 797 N N . ALA A 1 106 ? -13.065 -5.194 17.779 1.00 89.69 106 ALA A N 1
ATOM 798 C CA . ALA A 1 106 ? -12.185 -6.212 17.212 1.00 89.69 106 ALA A CA 1
ATOM 799 C C . ALA A 1 106 ? -12.138 -6.153 15.675 1.00 89.69 106 ALA A C 1
ATOM 801 O O . ALA A 1 106 ? -11.044 -6.157 15.111 1.00 89.69 106 ALA A O 1
ATOM 802 N N . ASP A 1 107 ? -13.286 -6.007 15.011 1.00 91.31 107 ASP A N 1
ATOM 803 C CA . ASP A 1 107 ? -13.357 -5.863 13.550 1.00 91.31 107 ASP A CA 1
ATOM 804 C C . ASP A 1 107 ? -12.661 -4.581 13.081 1.00 91.31 107 ASP A C 1
ATOM 806 O O . ASP A 1 107 ? -11.885 -4.583 12.123 1.00 91.31 107 ASP A O 1
ATOM 810 N N . SER A 1 108 ? -12.877 -3.481 13.809 1.00 90.69 108 SER A N 1
ATOM 811 C CA . SER A 1 108 ? -12.249 -2.189 13.510 1.00 90.69 108 SER A CA 1
ATOM 812 C C . SER A 1 108 ? -10.726 -2.246 13.687 1.00 90.69 108 SER A C 1
ATOM 814 O O . SER A 1 108 ? -9.984 -1.705 12.868 1.00 90.69 108 SER A O 1
ATOM 816 N N . LEU A 1 109 ? -10.247 -2.942 14.723 1.00 93.94 109 LEU A N 1
ATOM 817 C CA . LEU A 1 109 ? -8.826 -3.192 14.962 1.00 93.94 109 LEU A CA 1
ATOM 818 C C . LEU A 1 109 ? -8.214 -4.051 13.849 1.00 93.94 109 LEU A C 1
ATOM 820 O O . LEU A 1 109 ? -7.125 -3.743 13.368 1.00 93.94 109 LEU A O 1
ATOM 824 N N . GLN A 1 110 ? -8.911 -5.104 13.415 1.00 95.62 110 GLN A N 1
ATOM 825 C CA . GLN A 1 110 ? -8.452 -5.961 12.324 1.00 95.62 110 GLN A CA 1
ATOM 826 C C . GLN A 1 110 ? -8.351 -5.183 11.006 1.00 95.62 110 GLN A C 1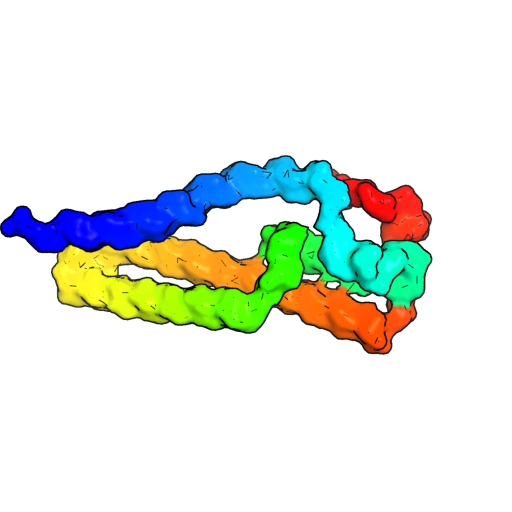
ATOM 828 O O . GLN A 1 110 ? -7.352 -5.299 10.292 1.00 95.62 110 GLN A O 1
ATOM 833 N N . GLN A 1 111 ? -9.344 -4.344 10.704 1.00 93.69 111 GLN A N 1
ATOM 834 C CA . GLN A 1 111 ? -9.320 -3.482 9.526 1.00 93.69 111 GLN A CA 1
ATOM 835 C C . GLN A 1 111 ? -8.176 -2.458 9.597 1.00 93.69 111 GLN A C 1
ATOM 837 O O . GLN A 1 111 ? -7.479 -2.259 8.603 1.00 93.69 111 GLN A O 1
ATOM 842 N N . ALA A 1 112 ? -7.931 -1.852 10.764 1.00 92.56 112 ALA A N 1
ATOM 843 C CA . ALA A 1 112 ? -6.821 -0.920 10.963 1.00 92.56 112 ALA A CA 1
ATOM 844 C C . ALA A 1 112 ? -5.454 -1.591 10.743 1.00 92.56 112 ALA A C 1
ATOM 846 O O . ALA A 1 112 ? -4.607 -1.032 10.048 1.00 92.56 112 ALA A O 1
ATOM 847 N N . LYS A 1 113 ? -5.257 -2.812 11.261 1.00 96.19 113 LYS A N 1
ATOM 848 C CA . LYS A 1 113 ? -4.033 -3.602 11.038 1.00 96.19 113 LYS A CA 1
ATOM 849 C C . LYS A 1 113 ? -3.821 -3.917 9.559 1.00 96.19 113 LYS A C 1
ATOM 851 O O . LYS A 1 113 ? -2.736 -3.692 9.037 1.00 96.19 113 LYS A O 1
ATOM 856 N N . LYS A 1 114 ? -4.879 -4.324 8.852 1.00 95.06 114 LYS A N 1
ATOM 857 C CA . LYS A 1 114 ? -4.816 -4.571 7.405 1.00 95.06 114 LYS A CA 1
ATOM 858 C C . LYS A 1 114 ? -4.409 -3.319 6.617 1.00 95.06 114 LYS A C 1
ATOM 860 O O . LYS A 1 114 ? -3.561 -3.406 5.734 1.00 95.06 114 LYS A O 1
ATOM 865 N N . ILE A 1 115 ? -4.992 -2.162 6.943 1.00 91.19 115 ILE A N 1
ATOM 866 C CA . ILE A 1 115 ? -4.634 -0.878 6.315 1.00 91.19 115 ILE A CA 1
ATOM 867 C C . ILE A 1 115 ? -3.165 -0.544 6.594 1.00 91.19 115 ILE A C 1
ATOM 869 O O . ILE A 1 115 ? -2.431 -0.173 5.680 1.00 91.19 115 ILE A O 1
ATOM 873 N N . ARG A 1 116 ? -2.721 -0.714 7.842 1.00 95.12 116 ARG A N 1
ATOM 874 C CA . ARG A 1 116 ? -1.333 -0.485 8.250 1.00 95.12 116 ARG A CA 1
ATOM 875 C C . ARG A 1 116 ? -0.360 -1.343 7.444 1.00 95.12 116 ARG A C 1
ATOM 877 O O . ARG A 1 116 ? 0.607 -0.811 6.906 1.00 95.12 116 ARG A O 1
ATOM 884 N N . ASP A 1 117 ? -0.624 -2.639 7.329 1.00 96.56 117 ASP A N 1
ATOM 885 C CA . ASP A 1 117 ? 0.248 -3.569 6.606 1.00 96.56 117 ASP A CA 1
ATOM 886 C C . ASP A 1 117 ? 0.314 -3.243 5.111 1.00 96.56 117 ASP A C 1
ATOM 888 O O . ASP A 1 117 ? 1.401 -3.223 4.532 1.00 96.56 117 ASP A O 1
ATOM 892 N N . GLN A 1 118 ? -0.822 -2.885 4.504 1.00 94.06 118 GLN A N 1
ATOM 893 C CA . GLN A 1 118 ? -0.862 -2.400 3.125 1.00 94.06 118 GLN A CA 1
ATOM 894 C C . GLN A 1 118 ? 0.008 -1.146 2.942 1.00 94.06 118 GLN A C 1
ATOM 896 O O . GLN A 1 118 ? 0.780 -1.057 1.989 1.00 94.06 118 GLN A O 1
ATOM 901 N N . MET A 1 119 ? -0.068 -0.183 3.864 1.00 93.69 119 MET A N 1
ATOM 902 C CA . MET A 1 119 ? 0.718 1.052 3.780 1.00 93.69 119 MET A CA 1
ATOM 903 C C . MET A 1 119 ? 2.219 0.812 3.940 1.00 93.69 119 MET A C 1
ATOM 905 O O . MET A 1 119 ? 3.012 1.423 3.222 1.00 93.69 119 MET A O 1
ATOM 909 N N . VAL A 1 120 ? 2.613 -0.098 4.834 1.00 96.81 120 VAL A N 1
ATOM 910 C CA . VAL A 1 120 ? 4.014 -0.509 4.990 1.00 96.81 120 VAL A CA 1
ATOM 911 C C . VAL A 1 120 ? 4.535 -1.169 3.718 1.00 96.81 120 VAL A C 1
ATOM 913 O O . VAL A 1 120 ? 5.618 -0.807 3.257 1.00 96.81 120 VAL A O 1
ATOM 916 N N . ALA A 1 121 ? 3.757 -2.068 3.114 1.00 96.19 121 ALA A N 1
ATOM 917 C CA . ALA A 1 121 ? 4.137 -2.724 1.868 1.00 96.19 121 ALA A CA 1
ATOM 918 C C . ALA A 1 121 ? 4.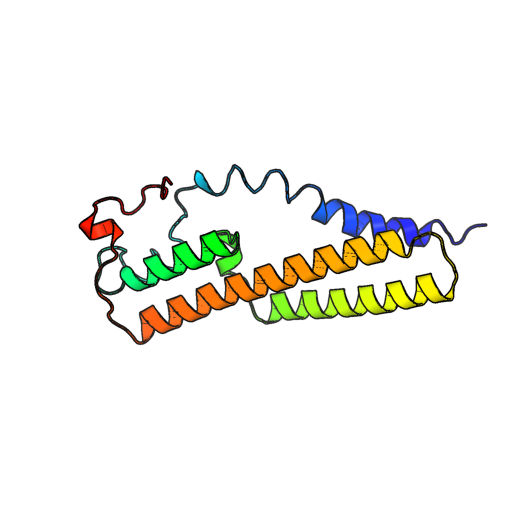301 -1.717 0.716 1.00 96.19 121 ALA A C 1
ATOM 920 O O . ALA A 1 121 ? 5.341 -1.692 0.062 1.00 96.19 121 ALA A O 1
ATOM 921 N N . CYS A 1 122 ? 3.343 -0.803 0.527 1.00 93.50 122 CYS A N 1
ATOM 922 C CA . CYS A 1 122 ? 3.446 0.228 -0.509 1.00 93.50 122 CYS A CA 1
ATOM 923 C C . CYS A 1 122 ? 4.647 1.160 -0.311 1.00 93.50 122 CYS A C 1
ATOM 925 O O . CYS A 1 122 ? 5.312 1.538 -1.277 1.00 93.50 122 CYS A O 1
ATOM 927 N N . ARG A 1 123 ? 4.953 1.526 0.941 1.00 94.69 123 ARG A N 1
ATOM 928 C CA . ARG A 1 123 ? 6.155 2.306 1.259 1.00 94.69 123 ARG A CA 1
ATOM 929 C C . ARG A 1 123 ? 7.420 1.528 0.907 1.00 94.69 123 ARG A C 1
ATOM 931 O O . ARG A 1 123 ? 8.357 2.118 0.374 1.00 94.69 123 ARG A O 1
ATOM 938 N N . GLN A 1 124 ? 7.453 0.226 1.183 1.00 96.12 124 GLN A N 1
ATOM 939 C CA . GLN A 1 124 ? 8.592 -0.609 0.823 1.00 96.12 124 GLN A CA 1
ATOM 940 C C . GLN A 1 124 ? 8.804 -0.634 -0.695 1.00 96.12 124 GLN A C 1
ATOM 942 O O . GLN A 1 124 ? 9.921 -0.371 -1.131 1.00 96.12 124 GLN A O 1
ATOM 947 N N . CYS A 1 125 ? 7.735 -0.786 -1.489 1.00 92.62 125 CYS A N 1
ATOM 948 C CA . CYS A 1 125 ? 7.816 -0.666 -2.948 1.00 92.62 125 CYS A CA 1
ATOM 949 C C . CYS A 1 125 ? 8.495 0.652 -3.376 1.00 92.62 125 CYS A C 1
ATOM 951 O O . CYS A 1 125 ? 9.364 0.651 -4.248 1.00 92.62 125 CYS A O 1
ATOM 953 N N . ASN A 1 126 ? 8.133 1.781 -2.749 1.00 90.94 126 ASN A N 1
ATOM 954 C CA . ASN A 1 126 ? 8.726 3.091 -3.055 1.00 90.94 126 ASN A CA 1
ATOM 955 C C . ASN A 1 126 ? 10.220 3.142 -2.710 1.00 90.94 126 ASN A C 1
ATOM 957 O O . ASN A 1 126 ? 11.024 3.655 -3.486 1.00 90.94 126 ASN A O 1
ATOM 961 N N . ASN A 1 127 ? 10.609 2.607 -1.555 1.00 92.06 127 ASN A N 1
ATOM 962 C CA . ASN A 1 127 ? 12.013 2.572 -1.152 1.00 92.06 127 ASN A CA 1
ATOM 963 C C . ASN A 1 127 ? 12.848 1.712 -2.106 1.00 92.06 127 ASN A C 1
ATOM 965 O O . ASN A 1 127 ? 13.955 2.106 -2.476 1.00 92.06 127 ASN A O 1
ATOM 969 N N . ASP A 1 128 ? 12.307 0.573 -2.534 1.00 91.25 128 ASP A N 1
ATOM 970 C CA . ASP A 1 128 ? 12.992 -0.362 -3.422 1.00 91.25 128 ASP A CA 1
ATOM 971 C C . ASP A 1 128 ? 13.214 0.246 -4.807 1.00 91.25 128 ASP A C 1
ATOM 973 O O . ASP A 1 128 ? 14.333 0.197 -5.328 1.00 91.25 128 ASP A O 1
ATOM 977 N N . VAL A 1 129 ? 12.199 0.904 -5.383 1.00 86.56 129 VAL A N 1
ATOM 978 C CA . VAL A 1 129 ? 12.363 1.581 -6.677 1.00 86.56 129 VAL A CA 1
ATOM 979 C C . VAL A 1 129 ? 13.335 2.750 -6.580 1.00 86.56 129 VAL A C 1
ATOM 981 O O . VAL A 1 129 ? 14.182 2.902 -7.457 1.00 86.56 129 VAL A O 1
ATOM 984 N N . MET A 1 130 ? 13.292 3.534 -5.498 1.00 87.44 130 MET A N 1
ATOM 985 C CA . MET A 1 130 ? 14.233 4.638 -5.293 1.00 87.44 130 MET A CA 1
ATOM 986 C C . MET A 1 130 ? 15.668 4.125 -5.147 1.00 87.44 130 MET A C 1
ATOM 988 O O . MET A 1 130 ? 16.582 4.671 -5.764 1.00 87.44 130 MET A O 1
ATOM 992 N N . SER A 1 131 ? 15.869 3.038 -4.399 1.00 88.81 131 SER A N 1
ATOM 993 C CA . SER A 1 131 ? 17.172 2.382 -4.281 1.00 88.81 131 SER A CA 1
ATOM 994 C C . SER A 1 131 ? 17.662 1.855 -5.632 1.00 88.81 131 SER A C 1
ATOM 996 O O . SER A 1 131 ? 18.814 2.085 -6.000 1.00 88.81 131 SER A O 1
ATOM 998 N N . CYS A 1 132 ? 16.788 1.215 -6.412 1.00 85.81 132 CYS A N 1
ATOM 999 C CA . CYS A 1 132 ? 17.108 0.728 -7.751 1.00 85.81 132 CYS A CA 1
ATOM 1000 C C . CYS A 1 132 ? 17.499 1.875 -8.692 1.00 85.81 132 CYS A C 1
ATOM 1002 O O . CYS A 1 132 ? 18.543 1.819 -9.335 1.00 85.81 132 CYS A O 1
ATOM 1004 N N . VAL A 1 133 ? 16.712 2.950 -8.731 1.00 83.31 133 VAL A N 1
ATOM 1005 C CA . VAL A 1 133 ? 16.962 4.118 -9.587 1.00 83.31 133 VAL A CA 1
ATOM 1006 C C . VAL A 1 133 ? 18.282 4.801 -9.231 1.00 83.31 133 VAL A C 1
ATOM 1008 O O . VAL A 1 133 ? 18.997 5.248 -10.125 1.00 83.31 133 VAL A O 1
ATOM 1011 N N . VAL A 1 134 ? 18.623 4.897 -7.945 1.00 83.75 134 VAL A N 1
ATOM 1012 C CA . VAL A 1 134 ? 19.857 5.561 -7.500 1.00 83.75 134 VAL A CA 1
ATOM 1013 C C . VAL A 1 134 ? 21.087 4.686 -7.737 1.00 83.75 134 VAL A C 1
ATOM 1015 O O . VAL A 1 134 ? 22.103 5.192 -8.214 1.00 83.75 134 VAL A O 1
ATOM 1018 N N . ASN A 1 135 ? 21.002 3.392 -7.428 1.00 81.94 135 ASN A N 1
ATOM 1019 C CA . ASN A 1 135 ? 22.174 2.519 -7.345 1.00 81.94 135 ASN A CA 1
ATOM 1020 C C . ASN A 1 135 ? 22.395 1.648 -8.582 1.00 81.94 135 ASN A C 1
ATOM 1022 O O . ASN A 1 135 ? 23.498 1.141 -8.780 1.00 81.94 135 ASN A O 1
ATOM 1026 N N . LEU A 1 136 ? 21.365 1.445 -9.404 1.00 74.81 136 LEU A N 1
ATOM 1027 C CA . LEU A 1 136 ? 21.403 0.512 -10.520 1.00 74.81 136 LEU A CA 1
ATOM 1028 C C . LEU A 1 136 ? 21.132 1.210 -11.853 1.00 74.81 136 LEU A C 1
ATOM 1030 O O . LEU A 1 136 ? 20.536 2.284 -11.960 1.00 74.81 136 LEU A O 1
ATOM 1034 N N . ASN A 1 137 ? 21.590 0.540 -12.902 1.00 73.75 137 ASN A N 1
ATOM 1035 C CA . ASN A 1 137 ? 21.260 0.843 -14.281 1.00 73.75 137 ASN A CA 1
ATOM 1036 C C . ASN A 1 137 ? 20.727 -0.449 -14.921 1.00 73.75 137 ASN A C 1
ATOM 1038 O O . ASN A 1 137 ? 21.438 -1.082 -15.701 1.00 73.75 137 ASN A O 1
ATOM 1042 N N . PRO A 1 138 ? 19.530 -0.915 -14.511 1.00 71.56 138 PRO A N 1
ATOM 1043 C CA . PRO A 1 138 ? 19.007 -2.212 -14.940 1.00 71.56 138 PRO A CA 1
ATOM 1044 C C . PRO A 1 138 ? 18.585 -2.226 -16.415 1.00 71.56 138 PRO A C 1
ATOM 1046 O O . PRO A 1 138 ? 18.221 -3.276 -16.935 1.00 71.56 138 PRO A O 1
ATOM 1049 N N . GLY A 1 139 ? 18.642 -1.078 -17.094 1.00 70.75 139 GLY A N 1
ATOM 1050 C CA . GLY A 1 139 ? 18.245 -0.919 -18.479 1.00 70.75 139 GLY A CA 1
ATOM 1051 C C . GLY A 1 139 ? 16.805 -0.418 -18.643 1.00 70.75 139 GLY A C 1
ATOM 1052 O O . GLY A 1 139 ? 16.139 -0.035 -17.671 1.00 70.75 139 GLY A O 1
ATOM 1053 N N . PRO A 1 140 ? 16.336 -0.354 -19.899 1.00 67.94 140 PRO A N 1
ATOM 1054 C CA . PRO A 1 140 ? 14.984 0.083 -20.225 1.00 67.94 140 PRO A CA 1
ATOM 1055 C C . PRO A 1 140 ? 13.932 -0.851 -19.644 1.00 67.94 140 PRO A C 1
ATOM 1057 O O . PRO A 1 140 ? 14.198 -2.027 -19.399 1.00 67.94 140 PRO A O 1
ATOM 1060 N N . SER A 1 141 ? 12.724 -0.329 -19.441 1.00 69.75 141 SER A N 1
ATOM 1061 C CA . SER A 1 141 ? 11.603 -1.168 -19.038 1.00 69.75 141 SER A CA 1
ATOM 1062 C C . SER A 1 141 ? 11.255 -2.173 -20.136 1.00 69.75 141 SER A C 1
ATOM 1064 O O . SER A 1 141 ? 11.422 -1.941 -21.340 1.00 69.75 141 SER A O 1
ATOM 1066 N N . THR A 1 142 ? 10.707 -3.301 -19.718 1.00 66.94 142 THR A N 1
ATOM 1067 C CA . THR A 1 142 ? 10.112 -4.323 -20.577 1.00 66.94 142 THR A CA 1
ATOM 1068 C C . THR A 1 142 ? 8.979 -3.756 -21.430 1.00 66.94 142 THR A C 1
ATOM 1070 O O . THR A 1 142 ? 8.846 -4.144 -22.596 1.00 66.94 142 THR A O 1
ATOM 1073 N N . CYS A 1 143 ? 8.227 -2.768 -20.923 1.00 64.81 143 CYS A N 1
ATOM 1074 C CA . CYS A 1 143 ? 7.196 -2.093 -21.711 1.00 64.81 143 CYS A CA 1
ATOM 1075 C C . CYS A 1 143 ? 7.771 -1.343 -22.924 1.00 64.81 143 CYS A C 1
ATOM 1077 O O . CYS A 1 143 ? 7.063 -1.151 -23.912 1.00 64.81 143 CYS A O 1
ATOM 1079 N N . CYS A 1 144 ? 9.051 -0.951 -22.914 1.00 64.06 144 CYS A N 1
ATOM 1080 C CA . CYS A 1 144 ? 9.680 -0.285 -24.058 1.00 64.06 144 CYS A CA 1
ATOM 1081 C C . CYS A 1 144 ? 9.988 -1.262 -25.177 1.00 64.06 144 CYS A C 1
ATOM 1083 O O . CYS A 1 144 ? 9.706 -0.974 -26.340 1.00 64.06 144 CYS A O 1
ATOM 1085 N N . THR A 1 145 ? 10.494 -2.442 -24.823 1.00 61.12 145 THR A N 1
ATOM 1086 C CA . THR A 1 145 ? 10.684 -3.541 -25.774 1.00 61.12 145 THR A CA 1
ATOM 1087 C C . THR A 1 145 ? 9.346 -3.973 -26.371 1.00 61.12 145 THR A C 1
ATOM 1089 O O . THR A 1 145 ? 9.251 -4.208 -27.574 1.00 61.12 145 THR A O 1
ATOM 1092 N N . ALA A 1 146 ? 8.289 -4.001 -25.556 1.00 64.44 146 ALA A N 1
ATOM 1093 C CA . ALA A 1 146 ? 6.938 -4.340 -25.992 1.00 64.44 146 ALA A CA 1
ATOM 1094 C C . ALA A 1 146 ? 6.190 -3.186 -26.696 1.00 64.44 146 ALA A C 1
ATOM 1096 O O . ALA A 1 146 ? 5.133 -3.419 -27.277 1.00 64.44 146 ALA A O 1
ATOM 1097 N N . LYS A 1 147 ? 6.720 -1.952 -26.675 1.00 64.44 147 LYS A N 1
ATOM 1098 C CA . LYS A 1 147 ? 6.037 -0.715 -27.112 1.00 64.44 147 LYS A CA 1
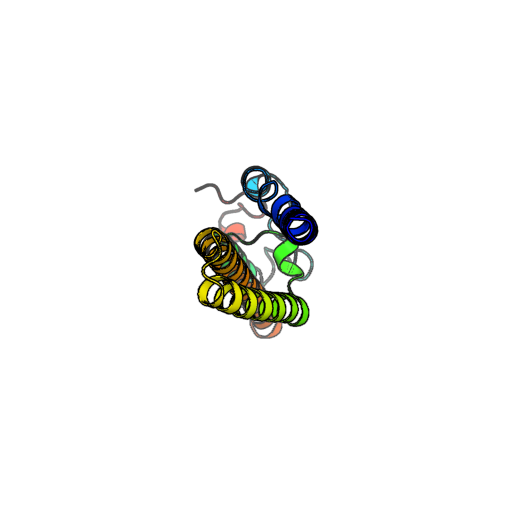ATOM 1099 C C . LYS A 1 147 ? 4.677 -0.483 -26.430 1.00 64.44 147 LYS A C 1
ATOM 1101 O O . LYS A 1 147 ? 3.765 0.084 -27.027 1.00 64.44 147 LYS A O 1
ATOM 1106 N N . THR A 1 148 ? 4.556 -0.898 -25.174 1.00 61.81 148 THR A N 1
ATOM 1107 C CA . THR A 1 148 ? 3.341 -0.795 -24.352 1.00 61.81 148 THR A CA 1
ATOM 1108 C C . THR A 1 148 ? 3.482 0.198 -23.197 1.00 61.81 148 THR A C 1
ATOM 1110 O O . THR A 1 148 ? 2.604 0.268 -22.342 1.00 61.81 148 THR A O 1
ATOM 1113 N N . CYS A 1 149 ? 4.561 0.986 -23.130 1.00 56.62 149 CYS A N 1
ATOM 1114 C CA . CYS A 1 149 ? 4.711 1.954 -22.041 1.00 56.62 149 CYS A CA 1
ATOM 1115 C C . CYS A 1 149 ? 3.592 2.994 -22.022 1.00 56.62 149 CYS A C 1
ATOM 1117 O O . CYS A 1 149 ? 3.247 3.572 -23.053 1.00 56.62 149 CYS A O 1
ATOM 1119 N N . GLY A 1 150 ? 3.035 3.225 -20.832 1.00 49.28 150 GLY A N 1
ATOM 1120 C CA . GLY A 1 150 ? 1.872 4.090 -20.632 1.00 49.28 150 GLY A CA 1
ATOM 1121 C C . GLY A 1 150 ? 0.541 3.472 -21.074 1.00 49.28 150 GLY A C 1
ATOM 1122 O O . GLY A 1 150 ? -0.484 4.151 -21.019 1.00 49.28 150 GLY A O 1
ATOM 1123 N N . GLN A 1 151 ? 0.527 2.212 -21.522 1.00 46.38 151 GLN A N 1
ATOM 1124 C CA . GLN A 1 151 ? -0.713 1.452 -21.624 1.00 46.38 151 GLN A CA 1
ATOM 1125 C C . GLN A 1 151 ? -1.052 0.872 -20.246 1.00 46.38 151 GLN A C 1
ATOM 1127 O O . GLN A 1 151 ? -0.149 0.365 -19.574 1.00 46.38 151 GLN A O 1
ATOM 1132 N N . PRO A 1 152 ? -2.336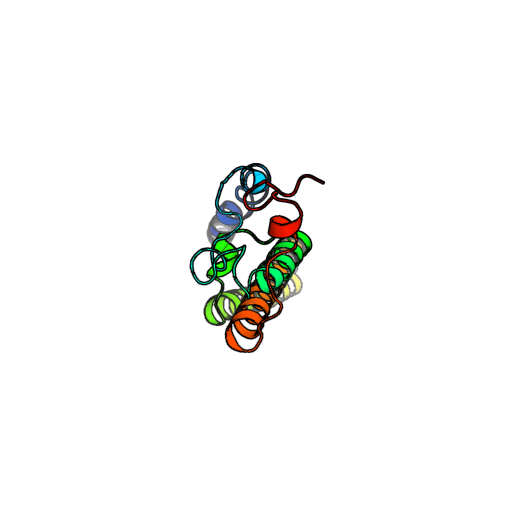 0.876 -19.839 1.00 47.31 152 PRO A N 1
ATOM 1133 C CA . PRO A 1 152 ? -2.766 0.099 -18.688 1.00 47.31 152 PRO A CA 1
ATOM 1134 C C . PRO A 1 152 ? -2.295 -1.339 -18.890 1.00 47.31 152 PRO A C 1
ATOM 1136 O O . PRO A 1 152 ? -2.532 -1.910 -19.961 1.00 47.31 152 PRO A O 1
ATOM 1139 N N . ARG A 1 153 ? -1.624 -1.930 -17.895 1.00 44.31 153 ARG A N 1
ATOM 1140 C CA . ARG A 1 153 ? -1.263 -3.352 -17.945 1.00 44.31 153 ARG A CA 1
ATOM 1141 C C . ARG A 1 153 ? -2.553 -4.165 -17.947 1.00 44.31 153 ARG A C 1
ATOM 1143 O O . ARG A 1 153 ? -3.137 -4.431 -16.900 1.00 44.31 153 ARG A O 1
ATOM 1150 N N . THR A 1 154 ? -3.025 -4.488 -19.143 1.00 38.75 154 THR A N 1
ATOM 1151 C CA . THR A 1 154 ? -4.144 -5.395 -19.355 1.00 38.75 154 THR A CA 1
ATOM 1152 C C . THR A 1 154 ? -3.632 -6.788 -19.018 1.00 38.75 154 THR A C 1
ATOM 1154 O O . THR A 1 154 ? -2.726 -7.300 -19.671 1.00 38.75 154 THR A O 1
ATOM 1157 N N . ASN A 1 155 ? -4.135 -7.347 -17.918 1.00 35.22 155 ASN A N 1
ATOM 1158 C CA . ASN A 1 155 ? -4.166 -8.798 -17.769 1.00 35.22 155 ASN A CA 1
ATOM 1159 C C . ASN A 1 155 ? -5.318 -9.335 -18.615 1.00 35.22 155 ASN A C 1
ATOM 1161 O O . ASN A 1 155 ? -6.386 -8.679 -18.593 1.00 35.22 155 ASN A O 1
#